Protein AF-A0A372RJ52-F1 (afdb_monomer)

Structure (mmCIF, N/CA/C/O backbone):
data_AF-A0A372RJ52-F1
#
_entry.id   AF-A0A372RJ52-F1
#
loop_
_atom_site.group_PDB
_atom_site.id
_atom_site.type_symbol
_atom_site.label_atom_id
_atom_site.label_alt_id
_atom_site.label_comp_id
_atom_site.label_asym_id
_atom_site.label_entity_id
_atom_site.label_seq_id
_atom_site.pdbx_PDB_ins_code
_atom_site.Cartn_x
_atom_site.Cartn_y
_atom_site.Cartn_z
_atom_site.occupancy
_atom_site.B_iso_or_equiv
_atom_site.auth_seq_id
_atom_site.auth_comp_id
_atom_site.auth_asym_id
_atom_site.auth_atom_id
_atom_site.pdbx_PDB_model_num
ATOM 1 N N . MET A 1 1 ? 45.518 -17.244 -36.802 1.00 36.81 1 MET A N 1
ATOM 2 C CA . MET A 1 1 ? 44.683 -16.037 -36.989 1.00 36.81 1 MET A CA 1
ATOM 3 C C . MET A 1 1 ? 43.737 -15.966 -35.800 1.00 36.81 1 MET A C 1
ATOM 5 O O . MET A 1 1 ? 42.686 -16.597 -35.804 1.00 36.81 1 MET A O 1
ATOM 9 N N . GLU A 1 2 ? 44.199 -15.353 -34.711 1.00 44.19 2 GLU A N 1
ATOM 10 C CA . GLU A 1 2 ? 43.452 -15.272 -33.454 1.00 44.19 2 GLU A CA 1
ATOM 11 C C . GLU A 1 2 ? 42.200 -14.420 -33.650 1.00 44.19 2 GLU A C 1
ATOM 13 O O . GLU A 1 2 ? 42.265 -13.285 -34.125 1.00 44.19 2 GLU A O 1
ATOM 18 N N . LYS A 1 3 ? 41.041 -14.979 -33.292 1.00 47.97 3 LYS A N 1
ATOM 19 C CA . LYS A 1 3 ? 39.791 -14.228 -33.191 1.00 47.97 3 LYS A CA 1
ATOM 20 C C . LYS A 1 3 ? 39.905 -13.293 -31.988 1.00 47.97 3 LYS A C 1
ATOM 22 O O . LYS A 1 3 ? 39.456 -13.635 -30.897 1.00 47.97 3 LYS A O 1
ATOM 27 N N . SER A 1 4 ? 40.511 -12.124 -32.193 1.00 49.62 4 SER A N 1
ATOM 28 C CA . SER A 1 4 ? 40.403 -10.992 -31.273 1.00 49.62 4 SER A CA 1
ATOM 29 C C . SER A 1 4 ? 38.933 -10.581 -31.227 1.00 49.62 4 SER A C 1
ATOM 31 O O . SER A 1 4 ? 38.431 -9.844 -32.076 1.00 49.62 4 SER A O 1
ATOM 33 N N . THR A 1 5 ? 38.192 -11.183 -30.300 1.00 59.09 5 THR A N 1
ATOM 34 C CA . THR A 1 5 ? 36.820 -10.777 -30.029 1.00 59.09 5 THR A CA 1
ATOM 35 C C . THR A 1 5 ? 36.929 -9.537 -29.169 1.00 59.09 5 THR A C 1
ATOM 37 O O . THR A 1 5 ? 37.271 -9.617 -27.992 1.00 59.09 5 THR A O 1
ATOM 40 N N . ASP A 1 6 ? 36.712 -8.395 -29.809 1.00 73.38 6 ASP A N 1
ATOM 41 C CA . ASP A 1 6 ? 36.844 -7.075 -29.215 1.00 73.38 6 ASP A CA 1
ATOM 42 C C . ASP A 1 6 ? 36.042 -6.999 -27.906 1.00 73.38 6 ASP A C 1
ATOM 44 O O . ASP A 1 6 ? 34.814 -7.147 -27.888 1.00 73.38 6 ASP A O 1
ATOM 48 N N . ILE A 1 7 ? 36.748 -6.824 -26.788 1.00 62.94 7 ILE A N 1
ATOM 49 C CA . ILE A 1 7 ? 36.173 -6.829 -25.437 1.00 62.94 7 ILE A CA 1
ATOM 50 C C . ILE A 1 7 ? 35.101 -5.736 -25.321 1.00 62.94 7 ILE A C 1
ATOM 52 O O . ILE A 1 7 ? 34.089 -5.941 -24.651 1.00 62.94 7 ILE A O 1
ATOM 56 N N . HIS A 1 8 ? 35.239 -4.622 -26.051 1.00 61.12 8 HIS A N 1
ATOM 57 C CA . HIS A 1 8 ? 34.206 -3.586 -26.136 1.00 61.12 8 HIS A CA 1
ATOM 58 C C . HIS A 1 8 ? 32.901 -4.086 -26.772 1.00 61.12 8 HIS A C 1
ATOM 60 O O . HIS A 1 8 ? 31.812 -3.690 -26.344 1.00 61.12 8 HIS A O 1
ATOM 66 N N . LYS A 1 9 ? 32.984 -4.995 -27.748 1.00 59.97 9 LYS A N 1
ATOM 67 C CA . LYS A 1 9 ? 31.826 -5.618 -28.408 1.00 59.97 9 LYS A CA 1
ATOM 68 C C . LYS A 1 9 ? 31.132 -6.636 -27.495 1.00 59.97 9 LYS A C 1
ATOM 70 O O . LYS A 1 9 ? 29.909 -6.704 -27.456 1.00 59.97 9 LYS A O 1
ATOM 75 N N . LEU A 1 10 ? 31.897 -7.376 -26.692 1.00 59.81 10 LEU A N 1
ATOM 76 C CA . LEU A 1 10 ? 31.351 -8.289 -25.676 1.00 59.81 10 LEU A CA 1
ATOM 77 C C . LEU A 1 10 ? 30.727 -7.540 -24.487 1.00 59.81 10 LEU A C 1
ATOM 79 O O . LEU A 1 10 ? 29.664 -7.926 -23.998 1.00 59.81 10 LEU A O 1
ATOM 83 N N . LEU A 1 11 ? 31.346 -6.442 -24.046 1.00 59.22 11 LEU A N 1
ATOM 84 C CA . LEU A 1 11 ? 30.793 -5.571 -23.008 1.00 59.22 11 LEU A CA 1
ATOM 85 C C . LEU A 1 11 ? 29.489 -4.914 -23.477 1.00 59.22 11 LEU A C 1
ATOM 87 O O . LEU A 1 11 ? 28.507 -4.934 -22.743 1.00 59.22 11 LEU A O 1
ATOM 91 N N . SER A 1 12 ? 29.431 -4.401 -24.707 1.00 58.19 12 SER A N 1
ATOM 92 C CA . SER A 1 12 ? 28.199 -3.809 -25.256 1.00 58.19 12 SER A CA 1
ATOM 93 C C . SER A 1 12 ? 27.044 -4.812 -25.374 1.00 58.19 12 SER A C 1
ATOM 95 O O . SER A 1 12 ? 25.910 -4.439 -25.085 1.00 58.19 12 SER A O 1
ATOM 97 N N . ILE A 1 13 ? 27.315 -6.090 -25.673 1.00 59.91 13 ILE A N 1
ATOM 98 C CA . ILE A 1 13 ? 26.304 -7.167 -25.639 1.00 59.91 13 ILE A CA 1
ATOM 99 C C . ILE A 1 13 ? 25.799 -7.422 -24.207 1.00 59.91 13 ILE A C 1
ATOM 101 O O . ILE A 1 13 ? 24.600 -7.578 -23.994 1.00 59.91 13 ILE A O 1
ATOM 105 N N . LYS A 1 14 ? 26.684 -7.408 -23.198 1.00 60.34 14 LYS A N 1
ATOM 106 C CA . LYS A 1 14 ? 26.315 -7.617 -21.781 1.00 60.34 14 LYS A CA 1
ATOM 107 C C . LYS A 1 14 ? 25.452 -6.485 -21.199 1.00 60.34 14 LYS A C 1
ATOM 109 O O . LYS A 1 14 ? 24.734 -6.699 -20.224 1.00 60.34 14 LYS A O 1
ATOM 114 N N . TYR A 1 15 ? 25.512 -5.292 -21.788 1.00 63.78 15 TYR A N 1
ATOM 115 C CA . TYR A 1 15 ? 24.746 -4.112 -21.375 1.00 63.78 15 TYR A CA 1
ATOM 116 C C . TYR A 1 15 ? 23.657 -3.710 -22.376 1.00 63.78 15 TYR A C 1
ATOM 118 O O . TYR A 1 15 ? 23.184 -2.572 -22.307 1.00 63.78 15 TYR A O 1
ATOM 126 N N . LEU A 1 16 ? 23.237 -4.606 -23.281 1.00 78.00 16 LEU A N 1
ATOM 127 C CA . LEU A 1 16 ? 22.146 -4.300 -24.202 1.00 78.00 16 LEU A CA 1
ATOM 128 C C . LEU A 1 16 ? 20.895 -3.941 -23.387 1.00 78.00 16 LEU A C 1
ATOM 130 O O . LEU A 1 16 ? 20.423 -4.714 -22.549 1.00 78.00 16 LEU A O 1
ATOM 134 N N . LYS A 1 17 ? 20.409 -2.711 -23.567 1.00 84.69 17 LYS A N 1
ATOM 135 C CA . LYS A 1 17 ? 19.172 -2.246 -22.948 1.00 84.69 17 LYS A CA 1
ATOM 136 C C . LYS A 1 17 ? 18.088 -2.264 -24.002 1.00 84.69 17 LYS A C 1
ATOM 138 O O . LYS A 1 17 ? 18.255 -1.691 -25.074 1.00 84.69 17 LYS A O 1
ATOM 143 N N . GLU A 1 18 ? 16.967 -2.856 -23.649 1.00 87.75 18 GLU A N 1
ATOM 144 C CA . GLU A 1 18 ? 15.809 -2.991 -24.515 1.00 87.75 18 GLU A CA 1
ATOM 145 C C . GLU A 1 18 ? 14.601 -2.356 -23.838 1.00 87.75 18 GLU A C 1
ATOM 147 O O . GLU A 1 18 ? 14.586 -2.107 -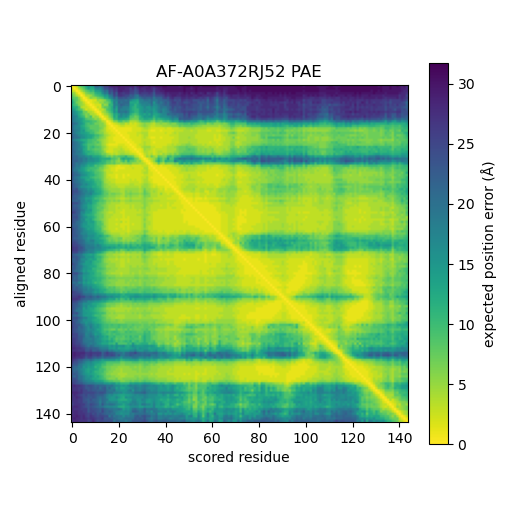22.623 1.00 87.75 18 GLU A O 1
ATOM 152 N N . LYS A 1 19 ? 13.585 -2.036 -24.634 1.00 91.00 19 LYS A N 1
ATOM 153 C CA . LYS A 1 19 ? 12.324 -1.549 -24.091 1.00 91.00 19 LYS A CA 1
ATOM 154 C C . LYS A 1 19 ? 11.624 -2.717 -23.393 1.00 91.00 19 LYS A C 1
ATOM 156 O O . LYS A 1 19 ? 11.336 -3.723 -24.015 1.00 91.00 19 LYS A O 1
ATOM 161 N N . CYS A 1 20 ? 11.363 -2.567 -22.099 1.00 90.81 20 CYS A N 1
ATOM 162 C CA . CYS A 1 20 ? 10.622 -3.546 -21.308 1.00 90.81 20 CYS A CA 1
ATOM 163 C C . CYS A 1 20 ? 9.121 -3.464 -21.615 1.00 90.81 20 CYS A C 1
ATOM 165 O O . CYS A 1 20 ? 8.544 -2.388 -21.444 1.00 90.81 20 CYS A O 1
ATOM 167 N N . ASP A 1 21 ? 8.475 -4.582 -21.945 1.00 89.81 21 ASP A N 1
ATOM 168 C CA . ASP A 1 21 ? 7.043 -4.630 -22.295 1.00 89.81 21 ASP A CA 1
ATOM 169 C C . ASP A 1 21 ? 6.120 -4.196 -21.148 1.00 89.81 21 ASP A C 1
ATOM 171 O O . ASP A 1 21 ? 5.029 -3.672 -21.350 1.00 89.81 21 ASP A O 1
ATOM 175 N N . GLU A 1 22 ? 6.573 -4.385 -19.910 1.00 88.44 22 GLU A N 1
ATOM 176 C CA . GLU A 1 22 ? 5.756 -4.169 -18.713 1.00 88.44 22 GLU A CA 1
ATOM 177 C C . GLU A 1 22 ? 5.760 -2.726 -18.215 1.00 88.44 22 GLU A C 1
ATOM 179 O O . GLU A 1 22 ? 4.768 -2.251 -17.672 1.00 88.44 22 GLU A O 1
ATOM 184 N N . CYS A 1 23 ? 6.896 -2.036 -18.328 1.00 89.44 23 CYS A N 1
ATOM 185 C CA . CYS A 1 23 ? 7.038 -0.662 -17.832 1.00 89.44 23 CYS A CA 1
ATOM 186 C C . CYS A 1 23 ? 7.391 0.341 -18.924 1.00 89.44 23 CYS A C 1
ATOM 188 O O . CYS A 1 23 ? 7.554 1.521 -18.626 1.00 89.44 23 CYS A O 1
ATOM 190 N N . ASN A 1 24 ? 7.539 -0.116 -20.169 1.00 89.56 24 ASN A N 1
ATOM 191 C CA . ASN A 1 24 ? 7.900 0.687 -21.333 1.00 89.56 24 ASN A CA 1
ATOM 192 C C . ASN A 1 24 ? 9.221 1.468 -21.199 1.00 89.56 24 ASN A C 1
ATOM 194 O O . ASN A 1 24 ? 9.492 2.359 -22.002 1.00 89.56 24 ASN A O 1
ATOM 198 N N . LYS A 1 25 ? 10.069 1.129 -20.217 1.00 89.56 25 LYS A N 1
ATOM 199 C CA . LYS A 1 25 ? 11.378 1.762 -19.995 1.00 89.56 25 LYS A CA 1
ATOM 200 C C . LYS A 1 25 ? 12.499 0.967 -20.649 1.00 89.56 25 LYS A C 1
ATOM 202 O O . LYS A 1 25 ? 12.485 -0.261 -20.621 1.00 89.56 25 LYS A O 1
ATOM 207 N N . ILE A 1 26 ? 13.506 1.685 -21.144 1.00 89.62 26 ILE A N 1
ATOM 208 C CA . ILE A 1 26 ? 14.745 1.109 -21.675 1.00 89.62 26 ILE A CA 1
ATOM 209 C C . ILE A 1 26 ? 15.606 0.614 -20.505 1.00 89.62 26 ILE A C 1
ATOM 211 O O . ILE A 1 26 ? 16.128 1.413 -19.719 1.00 89.62 26 ILE A O 1
ATOM 215 N N . ARG A 1 27 ? 15.719 -0.706 -20.348 1.00 88.50 27 ARG A N 1
ATOM 216 C CA . ARG A 1 27 ? 16.412 -1.371 -19.232 1.00 88.50 27 ARG A CA 1
ATOM 217 C C . ARG A 1 27 ? 17.077 -2.659 -19.705 1.00 88.50 27 ARG A C 1
ATOM 219 O O . ARG A 1 27 ? 16.771 -3.163 -20.775 1.00 88.50 27 ARG A O 1
ATOM 226 N N . THR A 1 28 ? 17.976 -3.202 -18.892 1.00 85.38 28 THR A N 1
ATOM 227 C CA . THR A 1 28 ? 18.550 -4.524 -19.158 1.00 85.38 28 THR A CA 1
ATOM 228 C C . THR A 1 28 ? 17.452 -5.591 -19.009 1.00 85.38 28 THR A C 1
ATOM 230 O O . THR A 1 28 ? 16.779 -5.606 -17.964 1.00 85.38 28 THR A O 1
ATOM 233 N N . PRO A 1 29 ? 17.234 -6.440 -20.029 1.00 84.38 29 PRO A N 1
ATOM 234 C CA . PRO A 1 29 ? 16.288 -7.547 -19.951 1.00 84.38 29 PRO A CA 1
ATOM 235 C C . PRO A 1 29 ? 16.744 -8.560 -18.896 1.00 84.38 29 PRO A C 1
ATOM 237 O O . PRO A 1 29 ? 17.932 -8.683 -18.592 1.00 84.38 29 PRO A O 1
ATOM 240 N N . PHE A 1 30 ? 15.790 -9.259 -18.289 1.00 84.56 30 PHE A N 1
ATOM 241 C CA . PHE A 1 30 ? 16.076 -10.283 -17.291 1.00 84.56 30 PHE A CA 1
ATOM 242 C C . PHE A 1 30 ? 15.977 -11.674 -17.916 1.00 84.56 30 PHE A C 1
ATOM 244 O O . PHE A 1 30 ? 14.916 -12.033 -18.410 1.00 84.56 30 PHE A O 1
ATOM 251 N N . GLU A 1 31 ? 17.070 -12.445 -17.891 1.00 77.12 31 GLU A N 1
ATOM 252 C CA . GLU A 1 31 ? 17.103 -13.867 -18.290 1.00 77.12 31 GLU A CA 1
ATOM 253 C C . GLU A 1 31 ? 16.411 -14.159 -19.642 1.00 77.12 31 GLU A C 1
ATOM 255 O O . GLU A 1 31 ? 15.618 -15.090 -19.759 1.00 77.12 31 GLU A O 1
ATOM 260 N N . ASN A 1 32 ? 16.697 -13.351 -20.671 1.00 65.50 32 ASN A N 1
ATOM 261 C CA . ASN A 1 32 ? 16.118 -13.458 -22.024 1.00 65.50 32 ASN A CA 1
ATOM 262 C C . ASN A 1 32 ? 14.592 -13.235 -22.110 1.00 65.50 32 ASN A C 1
ATOM 264 O O . ASN A 1 32 ? 13.970 -13.580 -23.113 1.00 65.50 32 ASN A O 1
ATOM 268 N N . GLN A 1 33 ? 13.969 -12.657 -21.081 1.00 70.00 33 GLN A N 1
ATOM 269 C CA . GLN A 1 33 ? 12.568 -12.236 -21.112 1.00 70.00 33 GLN A CA 1
ATOM 270 C C . GLN A 1 33 ? 12.454 -10.815 -21.683 1.00 70.00 33 GLN A C 1
ATOM 272 O O . GLN A 1 33 ? 13.311 -9.972 -21.418 1.00 70.00 33 GLN A O 1
ATOM 277 N N . GLN A 1 34 ? 11.335 -10.491 -22.343 1.00 82.19 34 GLN A N 1
ATOM 278 C CA . GLN A 1 34 ? 11.006 -9.117 -22.784 1.00 82.19 34 GLN A CA 1
ATOM 279 C C . GLN A 1 34 ? 10.639 -8.175 -21.608 1.00 82.19 34 GLN A C 1
ATOM 281 O O . GLN A 1 34 ? 10.047 -7.107 -21.773 1.00 82.19 34 GLN A O 1
ATOM 286 N N . ILE A 1 35 ? 10.998 -8.557 -20.376 1.00 89.44 35 ILE A N 1
ATOM 287 C CA . ILE A 1 35 ? 10.768 -7.781 -19.159 1.00 89.44 35 ILE A CA 1
ATOM 288 C C . ILE A 1 35 ? 12.086 -7.512 -18.434 1.00 89.44 35 ILE A C 1
ATOM 290 O O . ILE A 1 35 ? 13.009 -8.322 -18.430 1.00 89.44 35 ILE A O 1
ATOM 294 N N . CYS A 1 36 ? 12.176 -6.358 -17.778 1.00 90.38 36 CYS A N 1
ATOM 295 C CA . CYS A 1 36 ? 13.365 -5.985 -17.017 1.00 90.38 36 CYS A CA 1
ATOM 296 C C . CYS A 1 36 ? 13.392 -6.618 -15.617 1.00 90.38 36 CYS A C 1
ATOM 298 O O . CYS A 1 36 ? 12.345 -6.922 -15.033 1.00 90.38 36 CYS A O 1
ATOM 300 N N . TYR A 1 37 ? 14.592 -6.691 -15.026 1.00 87.31 37 TYR A N 1
ATOM 301 C CA . TYR A 1 37 ? 14.832 -7.193 -13.662 1.00 87.31 37 TYR A CA 1
ATOM 302 C C . TYR A 1 37 ? 13.863 -6.593 -12.629 1.00 87.31 37 TYR A C 1
ATOM 304 O O . TYR A 1 37 ? 13.270 -7.291 -11.808 1.00 87.31 37 TYR A O 1
ATOM 312 N N . THR A 1 38 ? 13.631 -5.280 -12.705 1.00 88.69 38 THR A N 1
ATOM 313 C CA . THR A 1 38 ? 12.711 -4.583 -11.802 1.00 88.69 38 THR A CA 1
ATOM 314 C C . THR A 1 38 ? 11.269 -5.082 -11.921 1.00 88.69 38 THR A C 1
ATOM 316 O O . THR A 1 38 ? 10.621 -5.306 -10.901 1.00 88.69 38 THR A O 1
ATOM 319 N N . CYS A 1 39 ? 10.752 -5.239 -13.143 1.00 89.94 39 CYS A N 1
ATOM 320 C CA . CYS A 1 39 ? 9.375 -5.683 -13.373 1.00 89.94 39 CYS A CA 1
ATOM 321 C C . CYS A 1 39 ? 9.178 -7.129 -12.917 1.00 89.94 39 CYS A C 1
ATOM 323 O O . CYS A 1 39 ? 8.171 -7.432 -12.279 1.00 89.94 39 CYS A O 1
ATOM 325 N N . TYR A 1 40 ? 10.167 -7.990 -13.168 1.00 89.12 40 TYR A N 1
ATOM 326 C CA . TYR A 1 40 ? 10.168 -9.367 -12.682 1.00 89.12 40 TYR A CA 1
ATOM 327 C C . TYR A 1 40 ? 10.039 -9.436 -11.152 1.00 89.12 40 TYR A C 1
ATOM 329 O O . TYR A 1 40 ? 9.155 -10.111 -10.620 1.00 89.12 40 TYR A O 1
ATOM 337 N N . HIS A 1 41 ? 10.868 -8.681 -10.423 1.00 85.00 41 HIS A N 1
ATOM 338 C CA . HIS A 1 41 ? 10.810 -8.671 -8.961 1.00 85.00 41 HIS A CA 1
ATOM 339 C C . HIS A 1 41 ? 9.557 -7.993 -8.403 1.00 85.00 41 HIS A C 1
ATOM 341 O O . HIS A 1 41 ? 9.037 -8.458 -7.390 1.00 85.00 41 HIS A O 1
ATOM 347 N N . ALA A 1 42 ? 9.043 -6.943 -9.052 1.00 87.12 42 ALA A N 1
ATOM 348 C CA . ALA A 1 42 ? 7.784 -6.315 -8.654 1.00 87.12 42 ALA A CA 1
ATOM 349 C C . ALA A 1 42 ? 6.623 -7.323 -8.713 1.00 87.12 42 ALA A C 1
ATOM 351 O O . ALA A 1 42 ? 5.901 -7.473 -7.729 1.00 87.12 42 ALA A O 1
ATOM 352 N N . LYS A 1 43 ? 6.511 -8.098 -9.803 1.00 85.31 43 LYS A N 1
ATOM 353 C CA . LYS A 1 43 ? 5.481 -9.144 -9.950 1.00 85.31 43 LYS A CA 1
ATOM 354 C C . LYS A 1 43 ? 5.520 -10.187 -8.830 1.00 85.31 43 LYS A C 1
ATOM 356 O O . LYS A 1 43 ? 4.472 -10.620 -8.373 1.00 85.31 43 LYS A O 1
ATOM 361 N N . LYS A 1 44 ? 6.711 -10.567 -8.355 1.00 84.19 44 LYS A N 1
ATOM 362 C CA . LYS A 1 44 ? 6.861 -11.533 -7.249 1.00 84.19 44 LYS A CA 1
ATOM 363 C C . LYS A 1 44 ? 6.508 -10.969 -5.870 1.00 84.19 44 LYS A C 1
ATOM 365 O O . LYS A 1 44 ? 6.202 -11.735 -4.963 1.00 84.19 44 LYS A O 1
ATOM 370 N N . ARG A 1 45 ? 6.631 -9.653 -5.683 1.00 82.44 45 ARG A N 1
ATOM 371 C CA . ARG A 1 45 ? 6.494 -8.983 -4.377 1.00 82.44 45 ARG A CA 1
ATOM 372 C C . ARG A 1 45 ? 5.090 -8.458 -4.113 1.00 82.44 45 ARG A C 1
ATOM 374 O O . ARG A 1 45 ? 4.742 -8.243 -2.953 1.00 82.44 45 ARG A O 1
ATOM 381 N N . ILE A 1 46 ? 4.324 -8.198 -5.169 1.00 85.06 46 ILE A N 1
ATOM 382 C CA . ILE A 1 46 ? 3.010 -7.569 -5.082 1.00 85.06 46 ILE A CA 1
ATOM 383 C C . ILE A 1 46 ? 1.946 -8.647 -4.913 1.00 85.06 46 ILE A C 1
ATOM 385 O O . ILE A 1 46 ? 1.830 -9.567 -5.719 1.00 85.06 46 ILE A O 1
ATOM 389 N N . ARG A 1 47 ? 1.145 -8.504 -3.859 1.00 86.38 47 ARG A N 1
ATOM 390 C CA . ARG A 1 47 ? -0.084 -9.272 -3.686 1.00 86.38 47 ARG A CA 1
ATOM 391 C C . ARG A 1 47 ? -1.205 -8.579 -4.473 1.00 86.38 47 ARG A C 1
ATOM 393 O O . ARG A 1 47 ? -1.402 -7.387 -4.239 1.00 86.38 47 ARG A O 1
ATOM 400 N N . PRO A 1 48 ? -1.939 -9.288 -5.346 1.00 88.25 48 PRO A N 1
ATOM 401 C CA . PRO A 1 48 ? -3.052 -8.695 -6.076 1.00 88.25 48 PRO A CA 1
ATOM 402 C C . PRO A 1 48 ? -4.196 -8.333 -5.125 1.00 88.25 48 PRO A C 1
ATOM 404 O O . PRO A 1 48 ? -4.521 -9.090 -4.204 1.00 88.25 48 PRO A O 1
ATOM 407 N N . SER A 1 49 ? -4.801 -7.176 -5.369 1.00 89.81 49 SER A N 1
ATOM 408 C CA . SER A 1 49 ? -5.998 -6.691 -4.677 1.00 89.81 49 SER A CA 1
ATOM 409 C C . SER A 1 49 ? -7.290 -7.247 -5.274 1.00 89.81 49 SER A C 1
ATOM 411 O O . SER A 1 49 ? -8.333 -7.201 -4.628 1.00 89.81 49 SER A O 1
ATOM 413 N N . GLY A 1 50 ? -7.225 -7.755 -6.511 1.00 89.94 50 GLY A N 1
ATOM 414 C CA . GLY A 1 50 ? -8.402 -8.098 -7.313 1.00 89.94 50 GLY A CA 1
ATOM 415 C C . GLY A 1 50 ? -8.962 -6.909 -8.102 1.00 89.94 50 GLY A C 1
ATOM 416 O O . GLY A 1 50 ? -9.913 -7.080 -8.861 1.00 89.94 50 GLY A O 1
ATOM 417 N N . ASN A 1 51 ? -8.365 -5.719 -7.972 1.00 89.00 51 ASN A N 1
ATOM 418 C CA . ASN A 1 51 ? -8.682 -4.541 -8.770 1.00 89.00 51 ASN A CA 1
ATOM 419 C C . ASN A 1 51 ? -7.479 -4.175 -9.651 1.00 89.00 51 ASN A C 1
ATOM 421 O O . ASN A 1 51 ? -6.437 -3.741 -9.158 1.00 89.00 51 ASN A O 1
ATOM 425 N N . LYS A 1 52 ? -7.646 -4.307 -10.972 1.00 89.12 52 LYS A N 1
ATOM 426 C CA . LYS A 1 52 ? -6.573 -4.069 -11.946 1.00 89.12 52 LYS A CA 1
ATOM 427 C C . LYS A 1 52 ? -5.975 -2.662 -11.841 1.00 89.12 52 LYS A C 1
ATOM 429 O O . LYS A 1 52 ? -4.762 -2.524 -11.927 1.00 89.12 52 LYS A O 1
ATOM 434 N N . THR A 1 53 ? -6.795 -1.632 -11.636 1.00 88.38 53 THR A N 1
ATOM 435 C CA . THR A 1 53 ? -6.328 -0.241 -11.527 1.00 88.38 53 THR A CA 1
ATOM 436 C C . THR A 1 53 ? -5.418 -0.054 -10.311 1.00 88.38 53 THR A C 1
ATOM 438 O O . THR A 1 53 ? -4.346 0.538 -10.426 1.00 88.38 53 THR A O 1
ATOM 441 N N . ILE A 1 54 ? -5.807 -0.608 -9.159 1.00 88.50 54 ILE A N 1
ATOM 442 C CA . ILE A 1 54 ? -5.004 -0.566 -7.927 1.00 88.50 54 ILE A CA 1
ATOM 443 C C . ILE A 1 54 ? -3.709 -1.366 -8.101 1.00 88.50 54 ILE A C 1
ATOM 445 O O . ILE A 1 54 ? -2.631 -0.889 -7.742 1.00 88.50 54 ILE A O 1
ATOM 449 N N . ASP A 1 55 ? -3.797 -2.562 -8.681 1.00 90.25 55 ASP A N 1
ATOM 450 C CA . ASP A 1 55 ? -2.640 -3.436 -8.888 1.00 90.25 55 ASP A CA 1
ATOM 451 C C . ASP A 1 55 ? -1.625 -2.814 -9.862 1.00 90.25 55 ASP A C 1
ATOM 453 O O . ASP A 1 55 ? -0.413 -2.860 -9.621 1.00 90.25 55 ASP A O 1
ATOM 457 N N . ASP A 1 56 ? -2.112 -2.164 -10.925 1.00 89.12 56 ASP A N 1
ATOM 458 C CA . ASP A 1 56 ? -1.296 -1.419 -11.884 1.00 89.12 56 ASP A CA 1
ATOM 459 C C . ASP A 1 56 ? -0.568 -0.250 -11.210 1.00 89.12 56 ASP A C 1
ATOM 461 O O . ASP A 1 56 ? 0.636 -0.075 -11.424 1.00 89.12 56 ASP A O 1
ATOM 465 N N . PHE A 1 57 ? -1.254 0.498 -10.343 1.00 89.12 57 PHE A N 1
ATOM 466 C CA . PHE A 1 57 ? -0.663 1.610 -9.599 1.00 89.12 57 PHE A CA 1
ATOM 467 C C . PHE A 1 57 ? 0.386 1.145 -8.580 1.00 89.12 57 PHE A C 1
ATOM 469 O O . PHE A 1 57 ? 1.502 1.666 -8.532 1.00 89.12 57 PHE A O 1
ATOM 476 N N . ILE A 1 58 ? 0.105 0.086 -7.817 1.00 89.75 58 ILE A N 1
ATOM 477 C CA . ILE A 1 58 ? 1.094 -0.501 -6.903 1.00 89.75 58 ILE A CA 1
ATOM 478 C C . ILE A 1 58 ? 2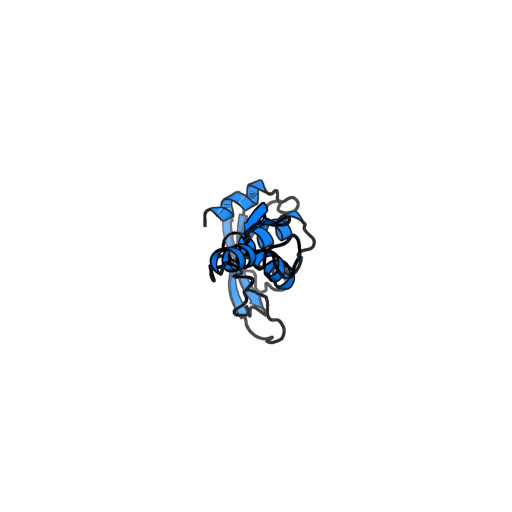.334 -0.945 -7.691 1.00 89.75 58 ILE A C 1
ATOM 480 O O . ILE A 1 58 ? 3.462 -0.605 -7.321 1.00 89.75 58 ILE A O 1
ATOM 484 N N . ARG A 1 59 ? 2.151 -1.629 -8.827 1.00 89.50 59 ARG A N 1
ATOM 485 C CA . ARG A 1 59 ? 3.253 -2.020 -9.719 1.00 89.50 59 ARG A CA 1
ATOM 486 C C . ARG A 1 59 ? 4.026 -0.814 -10.250 1.00 89.50 59 ARG A C 1
ATOM 488 O O . ARG A 1 59 ? 5.260 -0.870 -10.317 1.00 89.50 59 ARG A O 1
ATOM 495 N N . TYR A 1 60 ? 3.347 0.279 -10.583 1.00 88.75 60 TYR A N 1
ATOM 496 C CA . TYR A 1 60 ? 3.978 1.533 -10.987 1.00 88.75 60 TYR A CA 1
ATOM 497 C C . TYR A 1 60 ? 4.932 2.056 -9.898 1.00 88.75 60 TYR A C 1
ATOM 499 O O . TYR A 1 60 ? 6.097 2.331 -10.203 1.00 88.75 60 TYR A O 1
ATOM 507 N N . THR A 1 61 ? 4.518 2.086 -8.623 1.00 87.75 61 THR A N 1
ATOM 508 C CA . THR A 1 61 ? 5.388 2.566 -7.523 1.00 87.75 61 THR A CA 1
ATOM 509 C C . THR A 1 61 ? 6.654 1.716 -7.348 1.00 87.75 61 THR A C 1
ATOM 511 O O . THR A 1 61 ? 7.748 2.246 -7.141 1.00 87.75 61 THR A O 1
ATOM 514 N N . HIS A 1 62 ? 6.554 0.391 -7.525 1.00 87.94 62 HIS A N 1
ATOM 515 C CA . HIS A 1 62 ? 7.706 -0.519 -7.441 1.00 87.94 62 HIS A CA 1
ATOM 516 C C . HIS A 1 62 ? 8.643 -0.419 -8.647 1.00 87.94 62 HIS A C 1
ATOM 518 O O . HIS A 1 62 ? 9.853 -0.617 -8.506 1.00 87.94 62 HIS A O 1
ATOM 524 N N . THR A 1 63 ? 8.103 -0.133 -9.834 1.00 88.62 63 THR A N 1
ATOM 525 C CA . THR A 1 63 ? 8.870 -0.166 -11.085 1.00 88.62 63 THR A CA 1
ATOM 526 C C . THR A 1 63 ? 9.477 1.174 -11.475 1.00 88.62 63 THR A C 1
ATOM 528 O O . THR A 1 63 ? 10.544 1.176 -12.102 1.00 88.62 63 THR A O 1
ATOM 531 N N . ASN A 1 64 ? 8.870 2.303 -11.101 1.00 86.56 64 ASN A N 1
ATOM 532 C CA . ASN A 1 64 ? 9.402 3.631 -11.410 1.00 86.56 64 ASN A CA 1
ATOM 533 C C . ASN A 1 64 ? 10.568 4.033 -10.518 1.00 86.56 64 ASN A C 1
ATOM 535 O O . ASN A 1 64 ? 11.520 4.629 -11.022 1.00 86.56 64 ASN A O 1
ATOM 539 N N . TYR A 1 65 ? 10.543 3.613 -9.253 1.00 80.75 65 TYR A N 1
ATOM 540 C CA . TYR A 1 65 ? 11.551 3.961 -8.256 1.00 80.75 65 TYR A CA 1
ATOM 541 C C . TYR A 1 65 ? 12.205 2.703 -7.651 1.00 80.75 65 TYR A C 1
ATOM 543 O O . TYR A 1 65 ? 12.121 2.473 -6.443 1.00 80.75 65 TYR A O 1
ATOM 551 N N . PRO A 1 66 ? 12.880 1.861 -8.465 1.00 75.06 66 PRO A N 1
ATOM 552 C CA . PRO A 1 66 ? 13.378 0.552 -8.030 1.00 75.06 66 PRO A CA 1
ATOM 553 C C . PRO A 1 66 ? 14.337 0.628 -6.840 1.00 75.06 66 PRO A C 1
ATOM 555 O O . PRO A 1 66 ? 14.274 -0.220 -5.949 1.00 75.06 66 PRO A O 1
ATOM 558 N N . ASN A 1 67 ? 15.169 1.669 -6.812 1.00 76.00 67 ASN A N 1
ATOM 559 C CA . ASN A 1 67 ? 16.219 1.869 -5.814 1.00 76.00 67 ASN A CA 1
ATOM 560 C C . ASN A 1 67 ? 15.731 2.637 -4.579 1.00 76.00 67 ASN A C 1
ATOM 562 O O . ASN A 1 67 ? 16.481 2.776 -3.618 1.00 76.00 67 ASN A O 1
ATOM 566 N N . LYS A 1 68 ? 14.492 3.152 -4.587 1.00 72.38 68 LYS A N 1
ATOM 567 C CA . LYS A 1 68 ? 13.915 3.754 -3.388 1.00 72.38 68 LYS A CA 1
ATOM 568 C C . LYS A 1 68 ? 13.400 2.636 -2.483 1.00 72.38 68 LYS A C 1
ATOM 570 O O . LYS A 1 68 ? 12.611 1.779 -2.898 1.00 72.38 68 LYS A O 1
ATOM 575 N N . ASN A 1 69 ? 13.871 2.639 -1.241 1.00 66.12 69 ASN A N 1
ATOM 576 C CA . ASN A 1 69 ? 13.322 1.779 -0.194 1.00 66.12 69 ASN A CA 1
ATOM 577 C C . ASN A 1 69 ? 11.993 2.339 0.332 1.00 66.12 69 ASN A C 1
ATOM 579 O O . ASN A 1 69 ? 11.121 1.562 0.706 1.00 66.12 69 ASN A O 1
ATOM 583 N N . ASN A 1 70 ? 11.818 3.663 0.262 1.00 65.56 70 ASN A N 1
ATOM 584 C CA . ASN A 1 70 ? 10.612 4.378 0.674 1.00 65.56 70 ASN A CA 1
ATOM 585 C C . ASN A 1 70 ? 9.697 4.658 -0.531 1.00 65.56 70 ASN A C 1
ATOM 587 O O . ASN A 1 70 ? 10.176 4.787 -1.658 1.00 65.56 70 ASN A O 1
ATOM 591 N N . GLY A 1 71 ? 8.388 4.772 -0.293 1.00 73.12 71 GLY A N 1
ATOM 592 C CA . GLY A 1 71 ? 7.398 5.134 -1.321 1.00 73.12 71 GLY A CA 1
ATOM 593 C C . GLY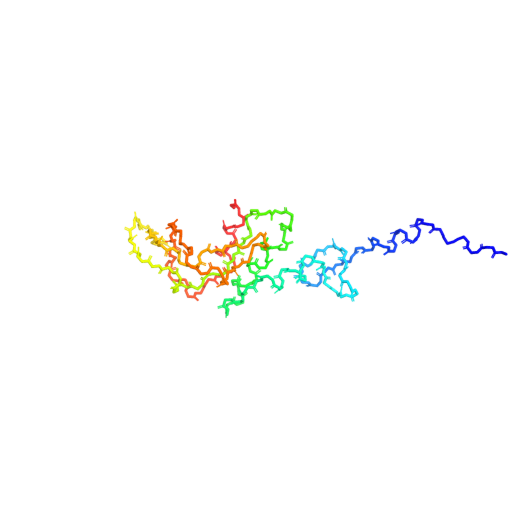 A 1 71 ? 6.864 3.967 -2.160 1.00 73.12 71 GLY A C 1
ATOM 594 O O . GLY A 1 71 ? 6.034 4.171 -3.038 1.00 73.12 71 GLY A O 1
ATOM 595 N N . LYS A 1 72 ? 7.295 2.728 -1.891 1.00 84.81 72 LYS A N 1
ATOM 596 C CA . LYS A 1 72 ? 6.689 1.535 -2.498 1.00 84.81 72 LYS A CA 1
ATOM 597 C C . LYS A 1 72 ? 5.382 1.217 -1.791 1.00 84.81 72 LYS A C 1
ATOM 599 O O . LYS A 1 72 ? 5.374 0.934 -0.593 1.00 84.81 72 LYS A O 1
ATOM 604 N N . MET A 1 73 ? 4.289 1.249 -2.541 1.00 88.19 73 MET A N 1
ATOM 605 C CA . MET A 1 73 ? 2.979 0.918 -2.001 1.00 88.19 73 MET A CA 1
ATOM 606 C C . MET A 1 73 ? 2.785 -0.592 -1.932 1.00 88.19 73 MET A C 1
ATOM 608 O O . MET A 1 73 ? 3.420 -1.365 -2.652 1.00 88.19 73 MET A O 1
ATOM 612 N N . ILE A 1 74 ? 1.904 -1.017 -1.036 1.00 89.38 74 ILE A N 1
ATOM 613 C CA . ILE A 1 74 ? 1.506 -2.411 -0.873 1.00 89.38 74 ILE A CA 1
ATOM 614 C C . ILE A 1 74 ? 0.001 -2.463 -0.662 1.00 89.38 74 ILE A C 1
ATOM 616 O O . ILE A 1 74 ? -0.578 -1.568 -0.046 1.00 89.38 74 ILE A O 1
ATOM 620 N N . PHE A 1 75 ? -0.624 -3.530 -1.144 1.00 90.50 75 PHE A N 1
ATOM 621 C CA . PHE A 1 75 ? -2.026 -3.781 -0.867 1.00 90.50 75 PHE A CA 1
ATOM 622 C C . PHE A 1 75 ? -2.184 -4.436 0.507 1.00 90.50 75 PHE A C 1
ATOM 624 O O . PHE A 1 75 ? -1.543 -5.451 0.790 1.00 90.50 75 PHE A O 1
ATOM 631 N N . VAL A 1 76 ? -3.057 -3.874 1.343 1.00 90.88 76 VAL A N 1
ATOM 632 C CA . VAL A 1 76 ? -3.426 -4.422 2.652 1.00 90.88 76 VAL A CA 1
ATOM 633 C C . VAL A 1 76 ? -4.939 -4.658 2.659 1.00 90.88 76 VAL A C 1
ATOM 635 O O . VAL A 1 76 ? -5.683 -3.700 2.445 1.00 90.88 76 VAL A O 1
ATOM 638 N N . PRO A 1 77 ? -5.408 -5.892 2.914 1.00 90.50 77 PRO A N 1
ATOM 639 C CA . PRO A 1 77 ? -6.835 -6.172 3.045 1.00 90.50 77 PRO A CA 1
ATOM 640 C C . PRO A 1 77 ? -7.470 -5.354 4.180 1.00 90.50 77 PRO A C 1
ATOM 642 O O . PRO A 1 77 ? -6.849 -5.157 5.228 1.00 90.50 77 PRO A O 1
ATOM 645 N N . TYR A 1 78 ? -8.697 -4.865 3.979 1.00 91.25 78 TYR A N 1
ATOM 646 C CA . TYR A 1 78 ? -9.353 -3.941 4.916 1.00 91.25 78 TYR A CA 1
ATOM 647 C C . TYR A 1 78 ? -9.578 -4.565 6.303 1.00 91.25 78 TYR A C 1
ATOM 649 O O . TYR A 1 78 ? -9.542 -3.886 7.326 1.00 91.25 78 TYR A O 1
ATOM 657 N N . GLU A 1 79 ? -9.724 -5.883 6.347 1.00 92.25 79 GLU A N 1
ATOM 658 C CA . GLU A 1 79 ? -9.969 -6.691 7.543 1.00 92.25 79 GLU A CA 1
ATOM 659 C C . GLU A 1 79 ? -8.745 -6.727 8.471 1.00 92.25 79 GLU A C 1
ATOM 661 O O . GLU A 1 79 ? -8.836 -7.168 9.611 1.00 92.25 79 GLU A O 1
ATOM 666 N N . LYS A 1 80 ? -7.584 -6.250 8.000 1.00 93.56 80 LYS A N 1
ATOM 667 C CA . LYS A 1 80 ? -6.372 -6.084 8.813 1.00 93.56 80 LYS A CA 1
ATOM 668 C C . LYS A 1 80 ? -6.354 -4.780 9.612 1.00 93.56 80 LYS A C 1
ATOM 670 O O . LYS A 1 80 ? -5.370 -4.522 10.307 1.00 93.56 80 LYS A O 1
ATOM 675 N N . PHE A 1 81 ? -7.399 -3.959 9.535 1.00 95.50 81 PHE A N 1
ATOM 676 C CA . PHE A 1 81 ? -7.528 -2.743 10.331 1.00 95.50 81 PHE A CA 1
ATOM 677 C C . PHE A 1 81 ? -8.613 -2.907 11.398 1.00 95.50 81 PHE A C 1
ATOM 679 O O . PHE A 1 81 ? -9.788 -3.084 11.095 1.00 95.50 81 PHE A O 1
ATOM 686 N N . GLU A 1 82 ? -8.214 -2.786 12.660 1.00 95.75 82 GLU A N 1
ATOM 687 C CA . GLU A 1 82 ? -9.086 -2.887 13.828 1.00 95.75 82 GLU A CA 1
ATOM 688 C C . GLU A 1 82 ? -9.171 -1.558 14.588 1.00 95.75 82 GLU A C 1
ATOM 690 O O . GLU A 1 82 ? -8.405 -0.620 14.343 1.00 95.75 82 GLU A O 1
ATOM 695 N N . LYS A 1 83 ? -10.088 -1.488 15.564 1.00 96.62 83 LYS A N 1
ATOM 696 C CA . LYS A 1 83 ? -10.219 -0.364 16.511 1.00 96.62 83 LYS A CA 1
ATOM 697 C C . LYS A 1 83 ? -10.341 0.994 15.808 1.00 96.62 83 LYS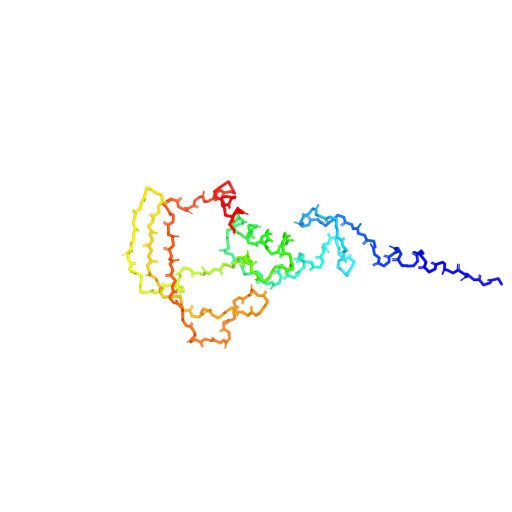 A C 1
ATOM 699 O O . LYS A 1 83 ? -9.682 1.963 16.186 1.00 96.62 83 LYS A O 1
ATOM 704 N N . LEU A 1 84 ? -11.180 1.057 14.773 1.00 97.62 84 LEU A N 1
ATOM 705 C CA . LEU A 1 84 ? -11.399 2.272 13.998 1.00 97.62 84 LEU A CA 1
ATOM 706 C C . LEU A 1 84 ? -12.092 3.336 14.858 1.00 97.62 84 LEU A C 1
ATOM 708 O O . LEU A 1 84 ? -13.241 3.173 15.262 1.00 97.62 84 LEU A O 1
ATOM 712 N N . LYS A 1 85 ? -11.406 4.455 15.090 1.00 98.06 85 LYS A N 1
ATOM 713 C CA . LYS A 1 85 ? -11.954 5.648 15.743 1.00 98.06 85 LYS A CA 1
ATOM 714 C C . LYS A 1 85 ? -11.896 6.815 14.769 1.00 98.06 85 LYS A C 1
ATOM 716 O O . LYS A 1 85 ? -10.806 7.179 14.338 1.00 98.06 85 LYS A O 1
ATOM 721 N N . LEU A 1 86 ? -13.040 7.408 14.431 1.00 97.69 86 LEU A N 1
ATOM 722 C CA . LEU A 1 86 ? -13.083 8.613 13.598 1.00 97.69 86 LEU A CA 1
ATOM 723 C C . LEU A 1 86 ? -12.336 9.751 14.311 1.00 97.69 86 LEU A C 1
ATOM 725 O O . LEU A 1 86 ? -12.580 10.007 15.491 1.00 97.69 86 LEU A O 1
ATOM 729 N N . ILE A 1 87 ? -11.408 10.394 13.606 1.00 97.50 87 ILE A N 1
ATOM 730 C CA . ILE A 1 87 ? -10.618 11.528 14.117 1.00 97.50 87 ILE A CA 1
ATOM 731 C C . ILE A 1 87 ? -10.744 12.783 13.250 1.00 97.50 87 ILE A C 1
ATOM 733 O O . ILE A 1 87 ? -10.274 13.841 13.651 1.00 97.50 87 ILE A O 1
ATOM 737 N N . GLY A 1 88 ? -11.376 12.680 12.082 1.00 96.00 88 GLY A N 1
ATOM 738 C CA . GLY A 1 88 ? -11.655 13.820 11.222 1.00 96.00 88 GLY A CA 1
ATOM 739 C C . GLY A 1 88 ? -12.529 13.427 10.039 1.00 96.00 88 GLY A C 1
ATOM 740 O O . GLY A 1 88 ? -12.497 12.285 9.579 1.00 96.00 88 GLY A O 1
ATOM 741 N N . GLU A 1 89 ? -13.302 14.381 9.546 1.00 95.44 89 GLU A N 1
ATOM 742 C CA . GLU A 1 89 ? -14.148 14.246 8.367 1.00 95.44 89 GLU A CA 1
ATOM 743 C C . GLU A 1 89 ? -14.074 15.548 7.572 1.00 95.44 89 GLU A C 1
ATOM 745 O O . GLU A 1 89 ? -14.047 16.636 8.143 1.00 95.44 89 GLU A O 1
ATOM 750 N N . GLY A 1 90 ? -13.996 15.424 6.253 1.00 88.19 90 GLY A N 1
ATOM 751 C CA . GLY A 1 90 ? -14.060 16.538 5.317 1.00 88.19 90 GLY A CA 1
ATOM 752 C C . GLY A 1 90 ? -14.763 16.091 4.039 1.00 88.19 90 GLY A C 1
ATOM 753 O O . GLY A 1 90 ? -15.151 14.930 3.923 1.00 88.19 90 GLY A O 1
ATOM 754 N N . GLY A 1 91 ? -14.892 16.992 3.063 1.00 84.00 91 GLY A N 1
ATOM 755 C CA . GLY A 1 91 ? -15.762 16.788 1.894 1.00 84.00 91 GLY A CA 1
ATOM 756 C C . GLY A 1 91 ? -15.571 15.464 1.137 1.00 84.00 91 GLY A C 1
ATOM 757 O O . GLY A 1 91 ? -16.549 14.875 0.694 1.00 84.00 91 GLY A O 1
ATOM 758 N N . PHE A 1 92 ? -14.338 14.954 1.039 1.00 84.00 92 PHE A N 1
ATOM 759 C CA . PHE A 1 92 ? -14.019 13.777 0.211 1.00 84.00 92 PHE A CA 1
ATOM 760 C C . PHE A 1 92 ? -13.512 12.560 0.994 1.00 84.00 92 PHE A C 1
ATOM 762 O O . PHE A 1 92 ? -13.161 11.537 0.400 1.00 84.00 92 PHE A O 1
ATOM 769 N N . SER A 1 93 ? -13.404 12.651 2.325 1.00 90.88 93 SER A N 1
ATOM 770 C CA . SER A 1 93 ? -12.864 11.536 3.105 1.00 90.88 93 SER A CA 1
ATOM 771 C C . SER A 1 93 ? -13.180 11.592 4.592 1.00 90.88 93 SER A C 1
ATOM 773 O O . SER A 1 93 ? -13.282 12.663 5.190 1.00 90.88 93 SER A O 1
ATOM 775 N N . LYS A 1 94 ? -13.194 10.405 5.199 1.00 94.00 94 LYS A N 1
ATOM 776 C CA . LYS A 1 94 ? -13.172 10.199 6.649 1.00 94.00 94 LYS A CA 1
ATOM 777 C C . LYS A 1 94 ? -11.801 9.684 7.067 1.00 94.00 94 LYS A C 1
ATOM 779 O O . LYS A 1 94 ? -11.270 8.766 6.444 1.00 94.00 94 LYS A O 1
ATOM 784 N N . ILE A 1 95 ? -11.229 10.251 8.122 1.00 95.62 95 ILE A N 1
ATOM 785 C CA . ILE A 1 95 ? -9.935 9.844 8.673 1.00 95.62 95 ILE A CA 1
ATOM 786 C C . ILE A 1 95 ? -10.181 9.118 9.989 1.00 95.62 95 ILE A C 1
ATOM 788 O O . ILE A 1 95 ? -10.767 9.665 10.923 1.00 95.62 95 ILE A O 1
ATOM 792 N N . TYR A 1 96 ? -9.696 7.886 10.073 1.00 97.62 96 TYR A N 1
ATOM 793 C CA . TYR A 1 96 ? -9.782 7.051 11.261 1.00 97.62 96 TYR A CA 1
ATOM 794 C C . TYR A 1 96 ? -8.395 6.846 11.859 1.00 97.62 96 TYR A C 1
ATOM 796 O O . TYR A 1 96 ? -7.434 6.571 11.146 1.00 97.62 96 TYR A O 1
ATOM 804 N N . LYS A 1 97 ? -8.286 6.896 13.183 1.00 98.25 97 LYS A N 1
ATOM 805 C CA . LYS A 1 97 ? -7.211 6.204 13.891 1.00 98.25 97 LYS A CA 1
ATOM 806 C C . LYS A 1 97 ? -7.555 4.717 13.887 1.00 98.25 97 LYS A C 1
ATOM 808 O O . LYS A 1 97 ? -8.655 4.358 14.299 1.00 98.25 97 LYS A O 1
ATOM 813 N N . ALA A 1 98 ? -6.637 3.874 13.433 1.00 98.00 98 ALA A N 1
ATOM 814 C CA . ALA A 1 98 ? -6.829 2.428 13.383 1.00 98.00 98 ALA A CA 1
ATOM 815 C C . ALA A 1 98 ? -5.590 1.689 13.901 1.00 98.00 98 ALA A C 1
ATOM 817 O O . ALA A 1 98 ? -4.476 2.222 13.914 1.00 98.00 98 ALA A O 1
ATOM 818 N N . THR A 1 99 ? -5.788 0.445 14.320 1.00 97.19 99 THR A N 1
ATOM 819 C CA . THR A 1 99 ? -4.719 -0.511 14.598 1.00 97.19 99 THR A CA 1
ATOM 820 C C . THR A 1 99 ? -4.590 -1.439 13.399 1.00 97.19 99 THR A C 1
ATOM 822 O O . THR A 1 99 ? -5.488 -2.223 13.121 1.00 97.19 99 THR A O 1
ATOM 825 N N . TRP A 1 100 ? -3.475 -1.356 12.682 1.00 95.12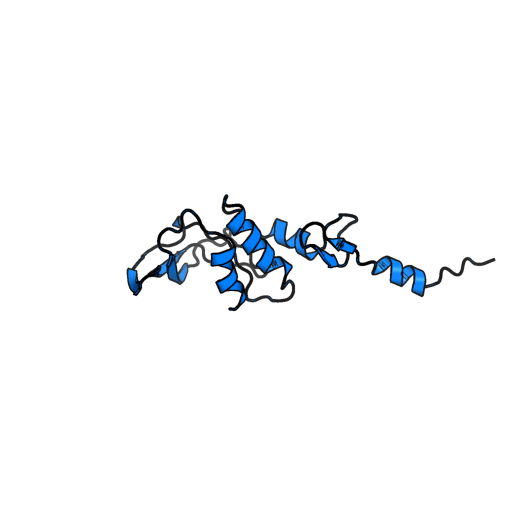 100 TRP A N 1
ATOM 826 C CA . TRP A 1 100 ? -3.139 -2.308 11.633 1.00 95.12 100 TRP A CA 1
ATOM 827 C C . TRP A 1 100 ? -2.504 -3.549 12.266 1.00 95.12 100 TRP A C 1
ATOM 829 O O . TRP A 1 100 ? -1.433 -3.437 12.865 1.00 95.12 100 TRP A O 1
ATOM 839 N N . ILE A 1 101 ? -3.167 -4.701 12.160 1.00 92.94 101 ILE A N 1
ATOM 840 C CA . ILE A 1 101 ? -2.690 -6.003 12.651 1.00 92.94 101 ILE A CA 1
ATOM 841 C C . ILE A 1 101 ? -1.894 -6.757 11.577 1.00 92.94 101 ILE A C 1
ATOM 843 O O . ILE A 1 101 ? -2.045 -6.506 10.380 1.00 92.94 101 ILE A O 1
ATOM 847 N N . ASP A 1 102 ? -1.026 -7.677 12.002 1.00 88.75 102 ASP A N 1
ATOM 848 C CA . ASP A 1 102 ? -0.064 -8.385 11.141 1.00 88.75 102 ASP A CA 1
ATOM 849 C C . ASP A 1 102 ? 0.779 -7.433 10.275 1.00 88.75 102 ASP A C 1
ATOM 851 O O . ASP A 1 102 ? 1.103 -7.705 9.118 1.00 88.75 102 ASP A O 1
ATOM 855 N N . SER A 1 103 ? 1.143 -6.280 10.839 1.00 85.62 103 SER A N 1
ATOM 856 C CA . SER A 1 103 ? 1.681 -5.134 10.101 1.00 85.62 103 SER A CA 1
ATOM 857 C C . SER A 1 103 ? 3.168 -5.258 9.749 1.00 85.62 103 SER A C 1
ATOM 859 O O . SER A 1 103 ? 3.859 -4.243 9.603 1.00 85.62 103 SER A O 1
ATOM 861 N N . LYS A 1 104 ? 3.727 -6.473 9.705 1.00 84.75 104 LYS A N 1
ATOM 862 C CA . LYS A 1 104 ? 5.155 -6.646 9.428 1.00 84.75 104 LYS A CA 1
ATOM 863 C C . LYS A 1 104 ? 5.410 -6.582 7.925 1.00 84.75 104 LYS A C 1
ATOM 865 O O . LYS A 1 104 ? 4.957 -7.425 7.156 1.00 84.75 104 LYS A O 1
ATOM 870 N N . ILE A 1 105 ? 6.206 -5.597 7.533 1.00 81.75 105 ILE A N 1
ATOM 871 C CA . ILE A 1 105 ? 6.736 -5.444 6.179 1.00 81.75 105 ILE A CA 1
ATOM 872 C C . ILE A 1 105 ? 8.171 -5.988 6.187 1.00 81.75 105 ILE A C 1
ATOM 874 O O . ILE A 1 105 ? 8.942 -5.679 7.096 1.00 81.75 105 ILE A O 1
ATOM 878 N N . SER A 1 106 ? 8.517 -6.845 5.225 1.00 77.81 106 SER A N 1
ATOM 879 C CA . SER A 1 106 ? 9.899 -7.296 5.006 1.00 77.81 106 SER A CA 1
ATOM 880 C C . SER A 1 106 ? 10.730 -6.208 4.325 1.00 77.81 106 SER A C 1
ATOM 882 O O . SER A 1 106 ? 10.163 -5.393 3.600 1.00 77.81 106 SER A O 1
ATOM 884 N N . ASP A 1 107 ? 12.056 -6.313 4.377 1.00 74.50 107 ASP A N 1
ATOM 885 C CA . ASP A 1 107 ? 12.996 -5.412 3.681 1.00 74.50 107 ASP A CA 1
ATOM 886 C C . ASP A 1 107 ? 1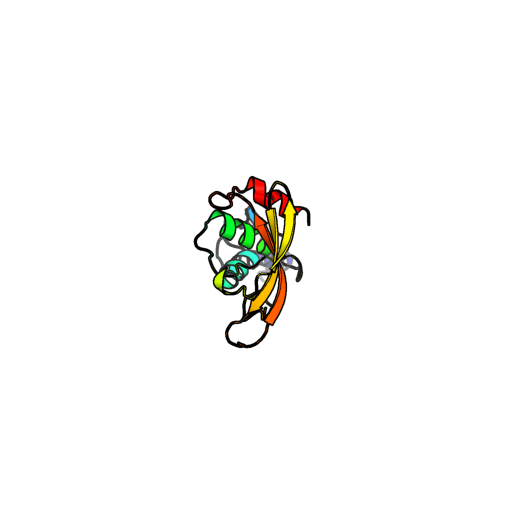2.733 -5.297 2.167 1.00 74.50 107 ASP A C 1
ATOM 888 O O . ASP A 1 107 ? 13.045 -4.298 1.522 1.00 74.50 107 ASP A O 1
ATOM 892 N N . ASN A 1 108 ? 12.063 -6.297 1.593 1.00 72.06 108 ASN A N 1
ATOM 893 C CA . ASN A 1 108 ? 11.696 -6.343 0.182 1.00 72.06 108 ASN A CA 1
ATOM 894 C C . ASN A 1 108 ? 10.435 -5.519 -0.156 1.00 72.06 108 ASN A C 1
ATOM 896 O O . ASN A 1 108 ? 9.996 -5.553 -1.307 1.00 72.06 108 ASN A O 1
ATOM 900 N N . ASN A 1 109 ? 9.858 -4.794 0.812 1.00 72.62 109 ASN A N 1
ATOM 901 C CA . ASN A 1 109 ? 8.562 -4.109 0.718 1.00 72.62 109 ASN A CA 1
ATOM 902 C C . ASN A 1 109 ? 7.405 -5.053 0.355 1.00 72.62 109 ASN A C 1
ATOM 904 O O . ASN A 1 109 ? 6.568 -4.760 -0.497 1.00 72.62 109 ASN A O 1
ATOM 908 N N . THR A 1 110 ? 7.374 -6.205 1.020 1.00 73.81 110 THR A N 1
ATOM 909 C CA . THR A 1 110 ? 6.321 -7.220 0.912 1.00 73.81 110 THR A CA 1
ATOM 910 C C . THR A 1 110 ? 5.758 -7.497 2.300 1.00 73.81 110 THR A C 1
ATOM 912 O O . THR A 1 110 ? 6.488 -7.446 3.294 1.00 73.81 110 THR A O 1
ATOM 915 N N . LEU A 1 111 ? 4.458 -7.779 2.386 1.00 73.56 111 LEU A N 1
ATOM 916 C CA . LEU A 1 111 ? 3.839 -8.187 3.645 1.00 73.56 111 LEU A CA 1
ATOM 917 C C . LEU A 1 111 ? 4.356 -9.556 4.062 1.00 73.56 111 LEU A C 1
ATOM 919 O O . LEU A 1 111 ? 4.280 -10.520 3.301 1.00 73.56 111 LEU A O 1
ATOM 923 N N . ASN A 1 112 ? 4.880 -9.628 5.281 1.00 71.06 112 ASN A N 1
ATOM 924 C CA . ASN A 1 112 ? 5.412 -10.851 5.843 1.00 71.06 112 ASN A CA 1
ATOM 925 C C . ASN A 1 112 ? 4.474 -11.386 6.930 1.00 71.06 112 ASN A C 1
ATOM 927 O O . ASN A 1 112 ? 4.600 -11.048 8.107 1.00 71.06 112 ASN A O 1
ATOM 931 N N . TYR A 1 113 ? 3.551 -12.251 6.511 1.00 67.31 113 TYR A N 1
ATOM 932 C CA . TYR A 1 113 ? 2.552 -12.868 7.384 1.00 67.31 113 TYR A CA 1
ATOM 933 C C . TYR A 1 113 ? 3.071 -14.066 8.190 1.00 67.31 113 TYR A C 1
ATOM 935 O O . TYR A 1 113 ? 2.318 -14.602 8.997 1.00 67.31 113 TYR A O 1
ATOM 943 N N . SER A 1 114 ? 4.324 -14.507 8.006 1.00 66.06 114 SER A N 1
ATOM 944 C CA . SER A 1 114 ? 4.892 -15.588 8.833 1.00 66.06 114 SER A CA 1
ATOM 945 C C . SER A 1 114 ? 5.286 -15.115 10.234 1.00 66.06 114 SER A C 1
ATOM 947 O O . SER A 1 114 ? 5.582 -15.916 11.112 1.00 66.06 114 SER A O 1
ATOM 949 N N . LEU A 1 115 ? 5.269 -13.802 10.455 1.00 61.06 115 LEU A N 1
ATOM 950 C CA . LEU A 1 115 ? 5.660 -13.139 11.694 1.00 61.06 115 LEU A CA 1
ATOM 951 C C . LEU A 1 115 ? 4.455 -12.374 12.243 1.00 61.06 115 LEU A C 1
ATOM 953 O O . LEU A 1 115 ? 4.478 -11.148 12.387 1.00 61.06 115 LEU A O 1
ATOM 957 N N . GLN A 1 116 ? 3.397 -13.149 12.486 1.00 64.00 116 GLN A N 1
ATOM 958 C CA . GLN A 1 116 ? 2.140 -12.734 13.108 1.00 64.00 116 GLN A CA 1
ATOM 959 C C . GLN A 1 116 ? 2.429 -12.070 14.469 1.00 64.00 116 GLN A C 1
ATOM 961 O O . GLN A 1 116 ? 3.468 -12.335 15.079 1.00 64.00 116 GLN A O 1
ATOM 966 N N . ASN A 1 117 ? 1.531 -11.194 14.935 1.00 69.31 117 ASN A N 1
ATOM 967 C CA . ASN A 1 117 ? 1.573 -10.480 16.235 1.00 69.31 117 ASN A CA 1
ATOM 968 C C . ASN A 1 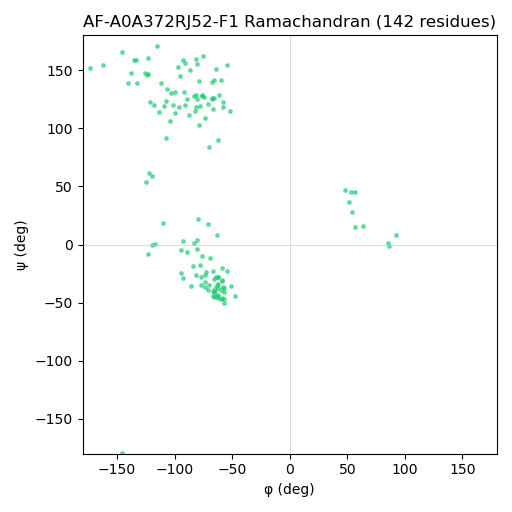117 ? 2.247 -9.098 16.269 1.00 69.31 117 ASN A C 1
ATOM 970 O O . ASN A 1 117 ? 2.392 -8.516 17.345 1.00 69.31 117 ASN A O 1
ATOM 974 N N . LYS A 1 118 ? 2.629 -8.513 15.127 1.00 83.38 118 LYS A N 1
ATOM 975 C CA . LYS A 1 118 ? 2.978 -7.081 15.093 1.00 83.38 118 LYS A CA 1
ATOM 976 C C . LYS A 1 118 ? 1.755 -6.243 14.753 1.00 83.38 118 LYS A C 1
ATOM 978 O O . LYS A 1 118 ? 1.071 -6.520 13.773 1.00 83.38 118 LYS A O 1
ATOM 983 N N . SER A 1 119 ? 1.528 -5.193 15.536 1.00 90.75 119 SER A N 1
ATOM 984 C CA . SER A 1 119 ? 0.501 -4.194 15.259 1.00 90.75 119 SER A CA 1
ATOM 985 C C . SER A 1 119 ? 1.087 -2.791 15.237 1.00 90.75 119 SER A C 1
ATOM 987 O O . SER A 1 119 ? 1.997 -2.490 16.013 1.00 90.75 119 SER A O 1
ATOM 989 N N . LYS A 1 120 ? 0.524 -1.913 14.408 1.00 93.25 120 LYS A N 1
ATOM 990 C CA . LYS A 1 120 ? 0.923 -0.506 14.320 1.00 93.25 120 LYS A CA 1
ATOM 991 C C . LYS A 1 120 ? -0.301 0.402 14.350 1.00 93.25 120 LYS A C 1
ATOM 993 O O . LYS A 1 120 ? -1.308 0.117 13.712 1.00 93.25 120 LYS A O 1
ATOM 998 N N . ILE A 1 121 ? -0.211 1.517 15.074 1.00 96.50 121 ILE A N 1
ATOM 999 C CA . ILE A 1 121 ? -1.222 2.578 14.999 1.00 96.50 121 ILE A CA 1
ATOM 1000 C C . ILE A 1 121 ? -1.010 3.352 13.697 1.00 96.50 121 ILE A C 1
ATOM 1002 O O . ILE A 1 121 ? 0.105 3.790 13.409 1.00 96.50 121 ILE A O 1
ATOM 1006 N N . VAL A 1 122 ? -2.079 3.521 12.926 1.00 96.19 122 VAL A N 1
ATOM 1007 C CA . VAL A 1 122 ? -2.067 4.210 11.633 1.00 96.19 122 VAL A CA 1
ATOM 1008 C C . VAL A 1 122 ? -3.226 5.197 11.524 1.00 96.19 122 VAL A C 1
ATOM 1010 O O . VAL A 1 122 ? -4.238 5.070 12.219 1.00 96.19 122 VAL A O 1
ATOM 1013 N N . ALA A 1 123 ? -3.077 6.171 10.628 1.00 96.69 123 ALA A N 1
ATOM 1014 C CA . ALA A 1 123 ? -4.189 6.957 10.118 1.00 96.69 123 ALA A CA 1
ATOM 1015 C C . ALA A 1 123 ? -4.729 6.273 8.855 1.00 96.69 123 ALA A C 1
ATOM 1017 O O . ALA A 1 123 ? -3.999 6.090 7.883 1.00 96.69 123 ALA A O 1
ATOM 1018 N N . LEU A 1 124 ? -5.999 5.881 8.880 1.00 95.44 124 LEU A N 1
ATOM 1019 C CA . LEU A 1 124 ? -6.711 5.277 7.764 1.00 95.44 124 LEU A CA 1
ATOM 1020 C C . LEU A 1 124 ? -7.637 6.327 7.144 1.00 95.44 124 LEU A C 1
ATOM 1022 O O . LEU A 1 124 ? -8.669 6.673 7.722 1.00 95.44 124 LEU A O 1
ATOM 1026 N N . LYS A 1 125 ? -7.266 6.837 5.968 1.00 92.81 125 LYS A N 1
ATOM 1027 C CA . LYS A 1 125 ? -8.100 7.749 5.175 1.00 92.81 125 LYS A CA 1
ATOM 1028 C C . LYS A 1 125 ? -9.022 6.926 4.274 1.00 92.81 125 LYS A C 1
ATOM 1030 O O . LYS A 1 125 ? -8.559 6.269 3.348 1.00 92.81 125 LYS A O 1
ATOM 1035 N N . LYS A 1 126 ? -10.325 6.960 4.548 1.00 91.00 126 LYS A N 1
ATOM 1036 C CA . LYS A 1 126 ? -11.370 6.333 3.733 1.00 91.00 126 LYS A CA 1
ATOM 1037 C C . LYS A 1 126 ? -11.958 7.374 2.786 1.00 91.00 126 LYS A C 1
ATOM 1039 O O . LYS A 1 126 ? -12.537 8.354 3.248 1.00 91.00 126 LYS A O 1
ATOM 1044 N N . LEU A 1 127 ? -11.819 7.145 1.485 1.00 87.69 127 LEU A N 1
ATOM 1045 C CA . LEU A 1 127 ? -12.385 8.005 0.445 1.00 87.69 127 LEU A CA 1
ATOM 1046 C C . LEU A 1 127 ? -13.886 7.731 0.263 1.00 87.69 127 LEU A C 1
ATOM 1048 O O . LEU A 1 127 ? -14.321 6.570 0.314 1.00 87.69 127 LEU A O 1
ATOM 1052 N N . THR A 1 128 ? -14.660 8.797 0.061 1.00 81.62 128 THR A N 1
ATOM 1053 C CA . THR A 1 128 ? -16.083 8.723 -0.310 1.00 81.62 128 THR A CA 1
ATOM 1054 C C . THR A 1 128 ? -16.211 8.104 -1.711 1.00 81.62 128 THR A C 1
ATOM 1056 O O . THR A 1 128 ? -15.347 8.323 -2.550 1.00 81.62 128 THR A O 1
ATOM 1059 N N . ASP A 1 129 ? -17.225 7.265 -1.947 1.00 74.62 129 ASP A N 1
ATOM 1060 C CA . ASP A 1 129 ? -17.523 6.640 -3.256 1.00 74.62 129 ASP A CA 1
ATOM 1061 C C . ASP A 1 129 ? -16.381 5.857 -3.941 1.00 74.62 129 ASP A C 1
ATOM 1063 O O . ASP A 1 129 ? -16.383 5.626 -5.148 1.00 74.62 129 ASP A O 1
ATOM 1067 N N . SER A 1 130 ? -15.458 5.307 -3.147 1.00 69.75 130 SER A N 1
ATOM 1068 C CA . SER A 1 130 ? -14.269 4.545 -3.583 1.00 69.75 130 SER A CA 1
ATOM 1069 C C . SER A 1 130 ? -14.520 3.232 -4.347 1.00 69.75 130 SER A C 1
ATOM 1071 O O . SER A 1 130 ? -13.578 2.490 -4.624 1.00 69.75 130 SER A O 1
ATOM 1073 N N . LYS A 1 131 ? -15.767 2.924 -4.722 1.00 67.94 131 LYS A N 1
ATOM 1074 C CA . LYS A 1 131 ? -16.093 1.731 -5.520 1.00 67.94 131 LYS A CA 1
ATOM 1075 C C . LYS A 1 131 ? -15.503 1.800 -6.933 1.00 67.94 131 LYS A C 1
ATOM 1077 O O . LYS A 1 131 ? -15.166 0.755 -7.478 1.00 67.94 131 LYS A O 1
ATOM 1082 N N . ASN A 1 132 ? -15.336 3.006 -7.483 1.00 67.12 132 ASN A N 1
ATOM 1083 C CA . ASN A 1 132 ? -14.868 3.234 -8.852 1.00 67.12 132 ASN A CA 1
ATOM 1084 C C . ASN A 1 132 ? -13.632 4.145 -8.893 1.00 67.12 132 ASN A C 1
ATOM 1086 O O . ASN A 1 132 ? -13.637 5.146 -9.602 1.00 67.12 132 ASN A O 1
ATOM 1090 N N . ILE A 1 133 ? -12.579 3.803 -8.140 1.00 70.69 133 ILE A N 1
ATOM 1091 C CA . ILE A 1 133 ? -11.300 4.523 -8.235 1.00 70.69 133 ILE A CA 1
ATOM 1092 C C . ILE A 1 133 ? -10.777 4.467 -9.677 1.00 70.69 133 ILE A C 1
ATOM 1094 O O . ILE A 1 133 ? -10.554 3.394 -10.249 1.00 70.69 133 ILE A O 1
ATOM 1098 N N . THR A 1 134 ? -10.566 5.647 -10.246 1.00 70.19 134 THR A N 1
ATOM 1099 C CA . THR A 1 134 ? -9.954 5.866 -11.552 1.00 70.19 134 THR A CA 1
ATOM 1100 C C . THR A 1 134 ? -8.449 6.081 -11.407 1.00 70.19 134 THR A C 1
ATOM 1102 O O . THR A 1 134 ? -7.948 6.477 -10.355 1.00 70.19 134 THR A O 1
ATOM 1105 N N . SER A 1 135 ? -7.695 5.871 -12.488 1.00 67.44 135 SER A N 1
ATOM 1106 C CA . SER A 1 135 ? -6.258 6.178 -12.511 1.00 67.44 135 SER A CA 1
ATOM 1107 C C . SER A 1 135 ? -5.965 7.653 -12.215 1.00 67.44 135 SER A C 1
ATOM 1109 O O . SER A 1 135 ? -4.951 7.962 -11.601 1.00 67.44 135 SER A O 1
ATOM 1111 N N . LYS A 1 136 ? -6.870 8.568 -12.586 1.00 66.00 136 LYS A N 1
ATOM 1112 C CA . LYS A 1 1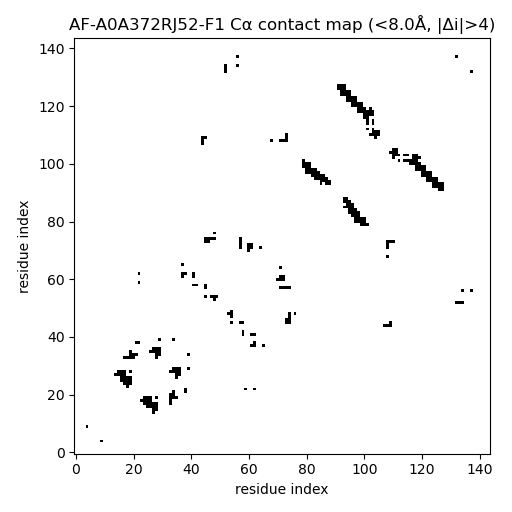36 ? -6.711 10.010 -12.358 1.00 66.00 136 LYS A CA 1
ATOM 1113 C C . LYS A 1 136 ? -6.695 10.375 -10.869 1.00 66.00 136 LYS A C 1
ATOM 1115 O O . LYS A 1 136 ? -5.917 11.236 -10.481 1.00 66.00 136 LYS A O 1
ATOM 1120 N N . GLU A 1 137 ? -7.502 9.705 -10.048 1.00 66.56 137 GLU A N 1
ATOM 1121 C CA . GLU A 1 137 ? -7.547 9.920 -8.590 1.00 66.56 137 GLU A CA 1
ATOM 1122 C C . GLU A 1 137 ? -6.307 9.357 -7.876 1.00 66.56 137 GLU A C 1
ATOM 1124 O O . GLU A 1 137 ? -5.950 9.811 -6.792 1.00 66.56 137 GLU A O 1
ATOM 1129 N N . LEU A 1 138 ? -5.625 8.381 -8.486 1.00 68.12 138 LEU A N 1
ATOM 1130 C CA . LEU A 1 138 ? -4.379 7.816 -7.962 1.00 68.12 138 LEU A CA 1
ATOM 1131 C C . LEU A 1 138 ? -3.157 8.680 -8.299 1.00 68.12 138 LEU A C 1
ATOM 1133 O O . LEU A 1 138 ? -2.196 8.685 -7.536 1.00 68.12 138 LEU A O 1
ATOM 1137 N N . ASN A 1 139 ? -3.207 9.461 -9.382 1.00 60.88 139 ASN A N 1
ATOM 1138 C CA . ASN A 1 139 ? -2.098 10.328 -9.789 1.00 60.88 139 ASN A CA 1
ATOM 1139 C C . ASN A 1 139 ? -1.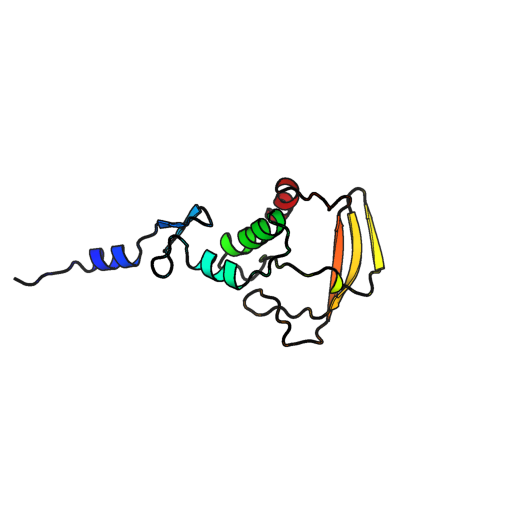781 11.432 -8.766 1.00 60.88 139 ASN A C 1
ATOM 1141 O O . ASN A 1 139 ? -0.624 11.820 -8.648 1.00 60.88 139 ASN A O 1
ATOM 1145 N N . GLU A 1 140 ? -2.756 11.888 -7.968 1.00 59.81 140 GLU A N 1
ATOM 1146 C CA . GLU A 1 140 ? -2.502 12.824 -6.852 1.00 59.81 140 GLU A CA 1
ATOM 1147 C C . GLU A 1 140 ? -1.503 12.260 -5.822 1.00 59.81 140 GLU A C 1
ATOM 1149 O O . GLU A 1 140 ? -0.887 13.002 -5.063 1.00 59.81 140 GLU A O 1
ATOM 1154 N N . TRP A 1 141 ? -1.321 10.937 -5.795 1.00 62.16 141 TRP A N 1
ATOM 1155 C CA . TRP A 1 141 ? -0.431 10.233 -4.876 1.00 62.16 141 TRP A CA 1
ATOM 1156 C C . TRP A 1 141 ? 0.956 9.984 -5.483 1.00 62.16 141 TRP A C 1
ATOM 1158 O O . TRP A 1 141 ? 1.826 9.459 -4.791 1.00 62.16 141 TRP A O 1
ATOM 1168 N N . GLU A 1 142 ? 1.173 10.334 -6.757 1.00 54.06 142 GLU A N 1
ATOM 1169 C CA . GLU A 1 142 ? 2.497 10.306 -7.393 1.00 54.06 142 GLU A CA 1
ATOM 1170 C C . GLU A 1 142 ? 3.364 11.515 -7.003 1.00 54.06 142 GLU A C 1
ATOM 1172 O O . GLU A 1 142 ? 4.585 11.456 -7.146 1.00 54.06 142 GLU A O 1
ATOM 1177 N N . GLU A 1 143 ? 2.755 12.587 -6.483 1.00 46.38 143 GLU A N 1
ATOM 1178 C CA . GLU A 1 143 ? 3.433 13.828 -6.074 1.00 46.38 143 GLU A CA 1
ATOM 1179 C C . GLU A 1 143 ? 3.852 13.861 -4.584 1.00 46.38 143 GLU A C 1
ATOM 1181 O O . GLU A 1 143 ? 4.408 14.862 -4.127 1.00 46.38 143 GLU A O 1
ATOM 1186 N N . LEU A 1 144 ? 3.626 12.774 -3.829 1.00 45.47 144 LEU A N 1
ATOM 1187 C CA . LEU A 1 144 ? 4.019 12.602 -2.415 1.00 45.47 144 LEU A CA 1
ATOM 1188 C C . LEU A 1 144 ? 5.272 11.723 -2.257 1.00 45.47 144 LEU A C 1
ATOM 1190 O O . LEU A 1 144 ? 6.121 12.058 -1.398 1.00 45.47 144 LEU A O 1
#

pLDDT: mean 80.67, std 13.76, range [36.81, 98.25]

Secondary structure (DSSP, 8-state):
------HHHHHHHHT--EE-TTT--EEPBSTT-SSBHHHHHHHHHPPP-S-HHHHHHHHHHHHHSTT-SSS------GGGEEEEEEEEEETTEEEEEEEEES-PEETTTEE-TTSTT-EEEEEEEEETTGGG--HHHHHTTS--

Mean predicted aligned error: 9.63 Å

Radius of gyration: 20.64 Å; Cα contacts (8 Å, |Δi|>4): 186; chains: 1; bounding box: 62×33×54 Å

Sequence (144 aa):
MEKSTDIHKLLSIKYLKEKCDECNKIRTPFENQQICYTCYHAKKRIRPSGNKTIDDFIRYTHTNYPNKNNGKMIFVPYEKFEKLKLIGEGGFSKIYKATWIDSKISDNNTLNYSLQNKSKIVALKKLTDSKNITSKELNEWEEL

Foldseek 3Di:
DDPPPPVVNVVCVVFQFDQQPLQRDGGDCDPPDSHHPQLVLLVVQADDPVDPLVSSLLSCQSRVCVPDLPRRDHDDDPVQWADWDFDDDDDFWTKTFTKRFQPDADSSRHRDNVPGDDIDTDIDIGTPPPPDDDNVNCVVSVVD

Solvent-accessible surface area (backbone atoms only — not comparable to full-atom values): 8795 Å² total; per-residue (Å²): 136,81,83,79,71,54,64,70,60,54,50,50,62,77,62,51,59,41,69,15,76,84,76,70,44,78,33,50,56,34,93,90,39,70,35,24,53,54,53,58,53,38,63,75,45,56,66,80,74,88,43,69,67,60,42,51,50,34,48,45,37,39,52,78,43,66,87,48,88,67,82,57,55,74,77,72,69,73,87,39,53,39,79,75,38,81,76,48,76,57,100,62,36,40,32,21,42,26,36,30,48,52,60,33,66,41,99,80,65,24,83,36,73,91,55,65,86,36,68,42,83,42,80,48,77,45,59,64,82,62,88,71,74,49,71,74,74,52,51,73,65,74,82,112

Nearest PDB structures (foldseek):
  3tdh-assembly1_B  TM=3.273E-01  e=1.481E+00  Saccharomyces cerevisiae S288C
  3hvr-assembly1_A  TM=3.224E-01  e=2.770E+00  Thermus thermophilus HB27